Protein AF-A0A7W0FD62-F1 (afdb_monomer_lite)

Foldseek 3Di:
DPPPPPPPQVVVVPPPPDDDPDLDPDDDDDFAAPVGDDPVVVVVCVVVPDDDDDPDDDDDHRVCCVVVVVVVCCVSRNDD

Secondary structure (DSSP, 8-state):
-TTTTSSTTTTTTTT-SS------S--------TT---HHHHHHHHHTTPPP---SSS---HHHHHHHHHHHHHHHHS--

Sequence (80 aa):
DARYKMQDTRENLSNHPESCIMNPASLYLLIGPEGGFSKEEVSLAVSKGLITVSLGKRILRAETTAIATVALIQFLLGDI

Radius of gyration: 13.8 Å; chains: 1; bounding box: 29×24×34 Å

Structure (mmCIF, N/CA/C/O backbone):
data_AF-A0A7W0FD62-F1
#
_entry.id   AF-A0A7W0FD62-F1
#
loop_
_atom_site.group_PDB
_atom_site.id
_atom_site.type_symbol
_atom_site.label_atom_id
_atom_site.label_alt_id
_atom_site.label_comp_id
_atom_site.label_asym_id
_atom_site.label_entity_id
_atom_site.label_seq_id
_atom_site.pdbx_PDB_ins_code
_atom_site.Cartn_x
_atom_site.Cartn_y
_atom_site.Cartn_z
_atom_site.occupancy
_atom_site.B_iso_or_equiv
_atom_site.auth_seq_id
_atom_site.auth_comp_id
_atom_site.auth_asym_id
_atom_site.auth_atom_id
_atom_site.pdbx_PDB_model_num
ATOM 1 N N . ASP A 1 1 ? -7.341 -0.161 14.377 1.00 37.44 1 ASP A N 1
ATOM 2 C CA . ASP A 1 1 ? -7.720 -1.514 14.835 1.00 37.44 1 ASP A CA 1
ATOM 3 C C . ASP A 1 1 ? -7.655 -2.465 13.645 1.00 37.44 1 ASP A C 1
ATOM 5 O O . ASP A 1 1 ? -8.379 -2.279 12.673 1.00 37.44 1 ASP A O 1
ATOM 9 N N . ALA A 1 2 ? -6.716 -3.412 13.668 1.00 34.03 2 ALA A N 1
ATOM 10 C CA . ALA A 1 2 ? -6.353 -4.260 12.528 1.00 34.03 2 ALA A CA 1
ATOM 11 C C . ALA A 1 2 ? -7.412 -5.323 12.157 1.00 34.03 2 ALA A C 1
ATOM 13 O O . ALA A 1 2 ? -7.160 -6.168 11.299 1.00 34.03 2 ALA A O 1
ATOM 14 N N . ARG A 1 3 ? -8.589 -5.311 12.801 1.00 36.41 3 ARG A N 1
ATOM 15 C CA . ARG A 1 3 ? -9.625 -6.342 12.634 1.00 36.41 3 ARG A CA 1
ATOM 16 C C . ARG A 1 3 ? -10.688 -6.015 11.583 1.00 36.41 3 ARG A C 1
ATOM 18 O O . ARG A 1 3 ? -11.491 -6.883 11.272 1.00 36.41 3 ARG A O 1
ATOM 25 N N . TYR A 1 4 ? -10.700 -4.811 11.006 1.00 42.50 4 TYR A N 1
ATOM 26 C CA . TYR A 1 4 ? -11.814 -4.372 10.150 1.00 42.50 4 TYR A CA 1
ATOM 27 C C . TYR A 1 4 ? -11.754 -4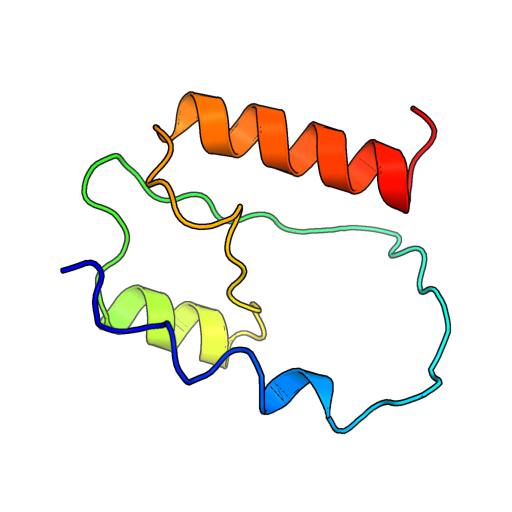.826 8.673 1.00 42.50 4 TYR A C 1
ATOM 29 O O . TYR A 1 4 ? -12.694 -4.553 7.942 1.00 42.50 4 TYR A O 1
ATOM 37 N N . LYS A 1 5 ? -10.713 -5.526 8.188 1.00 41.53 5 LYS A N 1
ATOM 38 C CA . LYS A 1 5 ? -10.598 -5.806 6.733 1.00 41.53 5 LYS A CA 1
ATOM 39 C C . LYS A 1 5 ? -10.068 -7.180 6.305 1.00 41.53 5 LYS A C 1
ATOM 41 O O . LYS A 1 5 ? -9.490 -7.312 5.234 1.00 41.53 5 LYS A O 1
ATOM 46 N N . MET A 1 6 ? -10.296 -8.225 7.101 1.00 40.62 6 MET A N 1
ATOM 47 C CA . MET A 1 6 ? -9.943 -9.603 6.702 1.00 40.62 6 MET A CA 1
ATOM 48 C C . MET A 1 6 ? -11.063 -10.349 5.949 1.00 40.62 6 MET A C 1
ATOM 50 O O . MET A 1 6 ? -10.809 -11.429 5.424 1.00 40.62 6 MET A O 1
ATOM 54 N N . GLN A 1 7 ? -12.286 -9.809 5.888 1.00 33.84 7 GLN A N 1
ATOM 55 C CA . GLN A 1 7 ? -13.435 -10.500 5.280 1.00 33.84 7 GLN A CA 1
ATOM 56 C C . GLN A 1 7 ? -13.799 -10.010 3.866 1.00 33.84 7 GLN A C 1
ATOM 58 O O . GLN A 1 7 ? -14.266 -10.813 3.071 1.00 33.84 7 GLN A O 1
ATOM 63 N N . ASP A 1 8 ? -13.463 -8.774 3.489 1.00 47.38 8 ASP A N 1
ATOM 64 C CA . ASP A 1 8 ? -13.935 -8.156 2.231 1.00 47.38 8 ASP A CA 1
ATOM 65 C C . ASP A 1 8 ? -13.101 -8.472 0.969 1.00 47.38 8 ASP A C 1
ATOM 67 O O . ASP A 1 8 ? -13.498 -8.174 -0.158 1.00 47.38 8 ASP A O 1
ATOM 71 N N . THR A 1 9 ? -11.898 -9.038 1.117 1.00 47.34 9 THR A N 1
ATOM 72 C CA . THR A 1 9 ? -10.961 -9.199 -0.016 1.00 47.34 9 THR A CA 1
ATOM 73 C C . THR A 1 9 ? -11.191 -10.471 -0.831 1.00 47.34 9 THR A C 1
ATOM 75 O O . THR A 1 9 ? -10.760 -10.534 -1.979 1.00 47.34 9 THR A O 1
ATOM 78 N N . ARG A 1 10 ? -11.863 -11.488 -0.271 1.00 38.69 10 ARG A N 1
ATOM 79 C CA . ARG A 1 10 ? -12.156 -12.740 -0.995 1.00 38.69 10 ARG A CA 1
ATOM 80 C C . ARG A 1 10 ? -13.390 -12.634 -1.892 1.00 38.69 10 ARG A C 1
ATOM 82 O O . ARG A 1 10 ? -13.402 -13.239 -2.960 1.00 38.69 10 ARG A O 1
ATOM 89 N N . GLU A 1 11 ? -14.391 -11.847 -1.505 1.00 40.53 11 GLU A N 1
ATOM 90 C CA . GLU A 1 11 ? -15.620 -11.711 -2.299 1.00 40.53 11 GLU A CA 1
ATOM 91 C C . GLU A 1 11 ? -15.407 -10.912 -3.591 1.00 40.53 11 GLU A C 1
ATOM 93 O O . GLU A 1 11 ? -15.950 -11.285 -4.626 1.00 40.53 11 GLU A O 1
ATOM 98 N N . ASN A 1 12 ? -14.531 -9.901 -3.602 1.00 44.22 12 ASN A N 1
ATOM 99 C CA . ASN A 1 12 ? -14.297 -9.094 -4.809 1.00 44.22 12 ASN A CA 1
ATOM 100 C C . ASN A 1 12 ? -13.502 -9.802 -5.921 1.00 44.22 12 ASN A C 1
ATOM 102 O O . ASN A 1 12 ? -13.547 -9.367 -7.068 1.00 44.22 12 ASN A O 1
ATOM 106 N N . LEU A 1 13 ? -12.791 -10.892 -5.619 1.00 46.81 13 LEU A N 1
ATOM 107 C CA . LEU A 1 13 ? -11.993 -11.619 -6.617 1.00 46.81 13 LEU A CA 1
ATOM 108 C C . LEU A 1 13 ? -12.775 -12.742 -7.319 1.00 46.81 13 LEU A C 1
ATOM 110 O O . LEU A 1 13 ? -12.314 -13.282 -8.319 1.00 46.81 13 LEU A O 1
ATOM 114 N N . SER A 1 14 ? -13.956 -13.096 -6.805 1.00 45.31 14 SER A N 1
ATOM 115 C CA . SER A 1 14 ? -14.725 -14.257 -7.274 1.00 45.31 14 SER A CA 1
ATOM 116 C C . SER A 1 14 ? -15.535 -13.987 -8.553 1.00 45.31 14 SER A C 1
ATOM 118 O O . SER A 1 14 ? -16.024 -14.930 -9.166 1.00 45.31 14 SER A O 1
ATOM 120 N N . ASN A 1 15 ? -15.654 -12.725 -8.988 1.00 40.97 15 ASN A N 1
ATOM 121 C CA . ASN A 1 15 ? -16.520 -12.333 -10.110 1.00 40.97 15 ASN A CA 1
ATOM 122 C C . ASN A 1 15 ? -15.813 -12.144 -11.465 1.00 40.97 15 ASN A C 1
ATOM 124 O O . ASN A 1 15 ? -16.488 -11.831 -12.443 1.00 40.97 15 ASN A O 1
ATOM 128 N N . HIS A 1 16 ? -14.501 -12.377 -11.577 1.0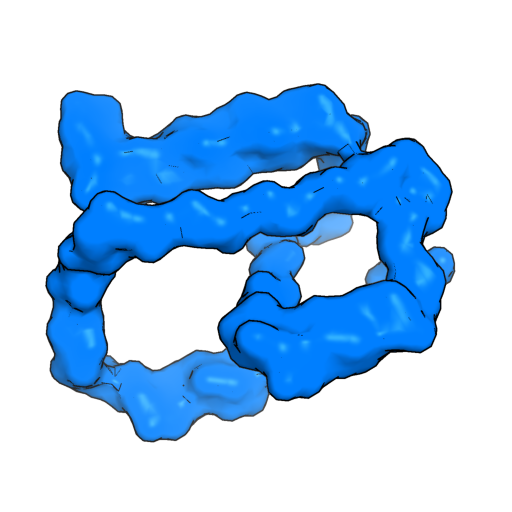0 46.62 16 HIS A N 1
ATOM 129 C CA . HIS A 1 16 ? -13.795 -12.288 -12.865 1.00 46.62 16 HIS A CA 1
ATOM 130 C C . HIS A 1 16 ? -12.750 -13.404 -13.020 1.00 46.62 16 HIS A C 1
ATOM 132 O O . HIS A 1 16 ? -11.572 -13.170 -12.758 1.00 46.62 16 HIS A O 1
ATOM 138 N N . PRO A 1 17 ? -13.146 -14.622 -13.448 1.00 41.75 17 PRO A N 1
ATOM 139 C CA . PRO A 1 17 ? -12.226 -15.756 -13.483 1.00 41.75 17 PRO A CA 1
ATOM 140 C C . PRO A 1 17 ? -11.173 -15.697 -14.604 1.00 41.75 17 PRO A C 1
ATOM 142 O O . PRO A 1 17 ? -10.176 -16.394 -14.492 1.00 41.75 17 PRO A O 1
ATOM 145 N N . GLU A 1 18 ? -11.333 -14.892 -15.667 1.00 44.47 18 GLU A N 1
ATOM 146 C CA . GLU A 1 18 ? -10.445 -14.967 -16.852 1.00 44.47 18 GLU A CA 1
ATOM 147 C C . GLU A 1 18 ? -10.208 -13.645 -17.620 1.00 44.47 18 GLU A C 1
ATOM 149 O O . GLU A 1 18 ? -9.710 -13.667 -18.745 1.00 44.47 18 GLU A O 1
ATOM 154 N N . SER A 1 19 ? -10.521 -12.460 -17.082 1.00 40.28 19 SER A N 1
ATOM 155 C CA . SER A 1 19 ? -10.374 -11.226 -17.878 1.00 40.28 19 SER A CA 1
ATOM 156 C C . SER A 1 19 ? -8.960 -10.649 -17.815 1.00 40.28 19 SER A C 1
ATOM 158 O O . SER A 1 19 ? -8.743 -9.655 -17.135 1.00 40.28 19 SER A O 1
ATOM 160 N N . CYS A 1 20 ? -8.044 -11.254 -18.573 1.00 36.09 20 CYS A N 1
ATOM 161 C CA . CYS A 1 20 ? -6.789 -10.666 -19.046 1.00 36.09 20 CYS A CA 1
ATOM 162 C C . CYS A 1 20 ? -5.813 -10.208 -17.946 1.00 36.09 20 CYS A C 1
ATOM 164 O O . CYS A 1 20 ? -6.136 -9.439 -17.048 1.00 36.09 20 CYS A O 1
ATOM 166 N N . ILE A 1 21 ? -4.541 -10.578 -18.073 1.00 50.28 21 ILE A N 1
ATOM 167 C CA . ILE A 1 21 ? -3.476 -9.827 -17.403 1.00 50.28 21 ILE A CA 1
ATOM 168 C C . ILE A 1 21 ? -3.492 -8.429 -18.040 1.00 50.28 21 ILE A C 1
ATOM 170 O O . ILE A 1 21 ? -2.878 -8.197 -19.079 1.00 50.28 21 ILE A O 1
ATOM 174 N N . MET A 1 22 ? -4.300 -7.515 -17.494 1.00 57.00 22 MET A N 1
ATOM 175 C CA . MET A 1 22 ? -4.231 -6.104 -17.835 1.00 57.00 22 MET A CA 1
ATOM 176 C C . MET A 1 22 ? -2.855 -5.658 -17.375 1.00 57.00 22 MET A C 1
ATOM 178 O O . MET A 1 22 ? -2.558 -5.721 -16.186 1.00 57.00 22 MET A O 1
ATOM 182 N N . ASN A 1 23 ? -2.019 -5.235 -18.318 1.00 64.50 23 ASN A N 1
ATOM 183 C CA . ASN A 1 23 ? -0.879 -4.400 -18.000 1.00 64.50 23 ASN A CA 1
ATOM 184 C C . ASN A 1 23 ? -1.395 -2.951 -17.993 1.00 64.50 23 ASN A C 1
ATOM 186 O O . ASN A 1 23 ? -1.551 -2.363 -19.069 1.00 64.50 23 ASN A O 1
ATOM 190 N N . PRO A 1 24 ? -1.820 -2.408 -16.838 1.00 70.50 24 PRO A N 1
ATOM 191 C CA . PRO A 1 24 ? -2.387 -1.072 -16.791 1.00 70.50 24 PRO A CA 1
ATOM 192 C C . PRO A 1 24 ? -1.327 -0.051 -17.210 1.00 70.50 24 PRO A C 1
ATOM 194 O O . PRO A 1 24 ? -0.197 -0.086 -16.737 1.00 70.50 24 PRO A O 1
ATOM 197 N N . ALA A 1 25 ? -1.709 0.907 -18.056 1.00 79.44 25 ALA A N 1
ATOM 198 C CA . ALA A 1 25 ? -0.812 1.997 -18.441 1.00 79.44 25 ALA A CA 1
ATOM 199 C C . ALA A 1 25 ? -0.424 2.890 -17.244 1.00 79.44 25 ALA A C 1
ATOM 201 O O . ALA A 1 25 ? 0.605 3.561 -17.281 1.00 79.44 25 ALA A O 1
ATOM 202 N N . SER A 1 26 ? -1.246 2.917 -16.188 1.00 87.31 26 SER A N 1
ATOM 203 C CA . SER A 1 26 ? -0.974 3.647 -14.952 1.00 87.31 26 SER A CA 1
ATOM 204 C C . SER A 1 26 ? -1.638 2.990 -13.739 1.00 87.31 26 SER A C 1
ATOM 206 O O . SER A 1 26 ? -2.725 2.419 -13.826 1.00 87.31 26 SER A O 1
ATOM 208 N N . LEU A 1 27 ? -0.974 3.094 -12.586 1.00 90.12 27 LEU A N 1
ATOM 209 C CA . LEU A 1 27 ? -1.457 2.614 -11.294 1.00 90.12 27 LEU A CA 1
ATOM 210 C C . LEU A 1 27 ? -1.340 3.729 -10.257 1.00 90.12 27 LEU A C 1
ATOM 212 O O . LEU A 1 27 ? -0.326 4.421 -10.185 1.00 90.12 27 LEU A O 1
ATOM 216 N N . TYR A 1 28 ? -2.370 3.866 -9.425 1.00 92.44 28 TYR A N 1
ATOM 217 C CA . TYR A 1 28 ? -2.348 4.739 -8.257 1.00 92.44 28 TYR A CA 1
ATOM 218 C C . TYR A 1 28 ? -2.206 3.889 -7.004 1.00 92.44 28 TYR A C 1
ATOM 220 O O . TYR A 1 28 ? -3.003 2.981 -6.768 1.00 92.44 28 TYR A O 1
ATOM 228 N N . LEU A 1 29 ? -1.207 4.208 -6.184 1.00 92.31 29 LEU A N 1
ATOM 229 C CA . LEU A 1 29 ? -0.991 3.559 -4.902 1.00 92.31 29 LEU A CA 1
ATOM 230 C C . LEU A 1 29 ? -1.227 4.560 -3.774 1.00 92.31 29 LEU A C 1
ATOM 232 O O . LEU A 1 29 ? -0.616 5.626 -3.743 1.00 92.31 29 LEU A O 1
ATOM 236 N N . LEU A 1 30 ? -2.106 4.200 -2.842 1.00 93.75 30 LEU A N 1
ATOM 237 C CA . LEU A 1 30 ? -2.405 5.006 -1.667 1.00 93.75 30 LEU A CA 1
ATOM 238 C C . LEU A 1 30 ? -1.865 4.304 -0.418 1.00 93.75 30 LEU A C 1
ATOM 240 O O . LEU A 1 30 ? -2.331 3.224 -0.054 1.00 93.75 30 LEU A O 1
ATOM 244 N N . ILE A 1 31 ? -0.875 4.917 0.229 1.00 92.56 31 ILE A N 1
ATOM 245 C CA . ILE A 1 31 ? -0.209 4.384 1.423 1.00 92.56 31 ILE A CA 1
ATOM 246 C C . ILE A 1 31 ? -0.490 5.328 2.578 1.00 92.56 31 ILE A C 1
ATOM 248 O O . ILE A 1 31 ? -0.294 6.535 2.461 1.00 92.56 31 ILE A O 1
ATOM 252 N N . GLY A 1 32 ? -0.997 4.770 3.673 1.00 89.38 32 GLY A N 1
ATOM 253 C CA . GLY A 1 32 ? -1.358 5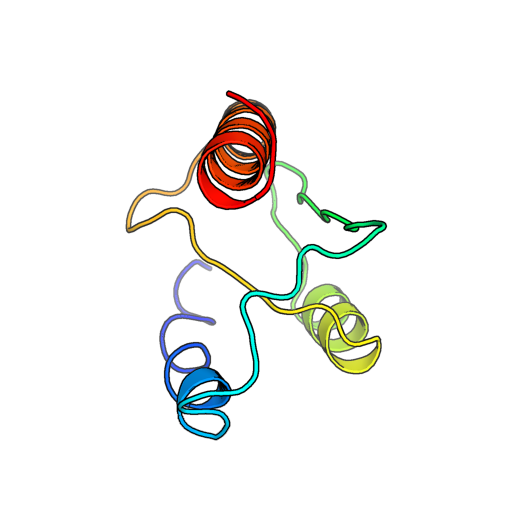.549 4.848 1.00 89.38 32 GLY A CA 1
ATOM 254 C C . GLY A 1 32 ? -0.147 5.943 5.693 1.00 89.38 32 GLY A C 1
ATOM 255 O O . GLY A 1 32 ? 0.903 5.300 5.599 1.00 89.38 32 GLY A O 1
ATOM 256 N N . PRO A 1 33 ? -0.307 6.961 6.553 1.00 86.56 33 PRO A N 1
ATOM 257 C CA . PRO A 1 33 ? 0.660 7.276 7.600 1.00 86.56 33 PRO A CA 1
ATOM 258 C C . PRO A 1 33 ? 0.702 6.151 8.649 1.00 86.56 33 PRO A C 1
ATOM 260 O O . PRO A 1 33 ? -0.075 5.195 8.598 1.00 86.56 33 PRO A O 1
ATOM 263 N N . GLU A 1 34 ? 1.563 6.270 9.657 1.00 82.44 34 GLU A N 1
ATOM 264 C CA . GLU A 1 34 ? 1.735 5.267 10.718 1.00 82.44 34 GLU A CA 1
ATOM 265 C C . GLU A 1 34 ? 0.438 4.978 11.493 1.00 82.44 34 GLU A C 1
ATOM 267 O O . GLU A 1 34 ? 0.236 3.866 11.981 1.00 82.44 34 GLU A O 1
ATOM 272 N N . GLY A 1 35 ? -0.462 5.965 11.581 1.00 83.69 35 GLY A N 1
ATOM 273 C CA . GLY A 1 35 ? -1.795 5.827 12.179 1.00 83.69 35 GLY A CA 1
ATOM 274 C C . GLY A 1 35 ? -2.822 5.097 11.303 1.00 83.69 35 GLY A C 1
ATOM 275 O O . GLY A 1 35 ? -3.911 4.773 11.779 1.00 83.69 35 GLY A O 1
ATOM 276 N N . GLY A 1 36 ? -2.479 4.806 10.046 1.00 88.69 36 GLY A N 1
ATOM 277 C CA . GLY A 1 36 ? -3.385 4.260 9.041 1.00 88.69 36 GLY A CA 1
ATOM 278 C C . GLY A 1 36 ? -4.427 5.271 8.556 1.00 88.69 36 GLY A C 1
ATOM 279 O O . GLY A 1 36 ? -4.330 6.466 8.818 1.00 88.69 36 GLY A O 1
ATOM 280 N N . PHE A 1 37 ? -5.427 4.768 7.834 1.00 91.31 37 PHE A N 1
ATOM 281 C CA . PHE A 1 37 ? -6.591 5.540 7.400 1.00 91.31 37 PHE A CA 1
ATOM 282 C C . PHE A 1 37 ? -7.766 5.344 8.361 1.00 91.31 37 PHE A C 1
ATOM 284 O O . PHE A 1 37 ? -7.985 4.241 8.881 1.00 91.31 37 PHE A O 1
ATOM 291 N N . SER A 1 38 ? -8.556 6.397 8.546 1.00 94.19 38 SER A N 1
ATOM 292 C CA . SER A 1 38 ? -9.875 6.315 9.177 1.00 94.19 38 SER A CA 1
ATOM 293 C C . SER A 1 38 ? -10.843 5.475 8.333 1.00 94.19 38 SER A C 1
ATOM 295 O O . SER A 1 38 ? -10.625 5.219 7.145 1.00 94.19 38 SER A O 1
ATOM 297 N N . LYS A 1 39 ? -11.946 5.023 8.938 1.00 92.44 39 LYS A N 1
ATOM 298 C CA . LYS A 1 39 ? -12.948 4.224 8.213 1.00 92.44 39 LYS A CA 1
ATOM 299 C C . LYS A 1 39 ? -13.607 5.042 7.105 1.00 92.44 39 LYS A C 1
ATOM 301 O O . LYS A 1 39 ? -13.907 4.505 6.041 1.00 92.44 39 LYS A O 1
ATOM 306 N N . GLU A 1 40 ? -13.792 6.329 7.355 1.00 95.81 40 GLU A N 1
ATOM 307 C CA . GLU A 1 40 ? -14.398 7.297 6.454 1.00 95.81 40 GLU A CA 1
ATOM 308 C C . GLU A 1 40 ? -13.510 7.515 5.221 1.00 95.81 40 GLU A C 1
ATOM 310 O O . GLU A 1 40 ? -14.001 7.450 4.094 1.00 95.81 40 GLU A O 1
ATOM 315 N N . GLU A 1 41 ? -12.195 7.667 5.414 1.00 94.50 41 GLU A N 1
ATOM 316 C CA . GLU A 1 41 ? -11.219 7.767 4.317 1.00 94.50 41 GLU A CA 1
ATOM 317 C C . GLU A 1 41 ? -11.157 6.486 3.483 1.00 94.50 41 GLU A C 1
ATOM 319 O O . GLU A 1 41 ? -11.146 6.550 2.253 1.00 94.50 41 GLU A O 1
ATOM 324 N N . VAL A 1 42 ? -11.165 5.313 4.130 1.00 93.44 42 VAL A N 1
ATOM 325 C CA . VAL A 1 42 ? -11.177 4.027 3.415 1.00 93.44 42 VAL A CA 1
ATOM 326 C C . VAL A 1 42 ? -12.466 3.862 2.611 1.00 93.44 42 VAL A C 1
ATOM 328 O O . VAL A 1 42 ? -12.410 3.431 1.461 1.00 93.44 42 VAL A O 1
ATOM 331 N N . SER A 1 43 ? -13.617 4.211 3.187 1.00 93.69 43 SER A N 1
ATOM 332 C CA . SER A 1 43 ? -14.912 4.151 2.499 1.00 93.69 43 SER A CA 1
ATOM 333 C C . SER A 1 43 ? -14.947 5.088 1.287 1.00 93.69 43 SER A C 1
ATOM 335 O O . SER A 1 43 ? -15.363 4.687 0.200 1.00 93.69 43 SER A O 1
ATOM 337 N N . LEU A 1 44 ? -14.419 6.307 1.437 1.00 95.38 44 LEU A N 1
ATOM 338 C CA . LEU A 1 44 ? -14.290 7.269 0.342 1.00 95.38 44 LEU A CA 1
ATOM 339 C C . LEU A 1 44 ? -13.336 6.785 -0.759 1.00 95.38 44 LEU A C 1
ATOM 341 O O . LEU A 1 44 ? -13.595 6.996 -1.941 1.00 95.38 44 LEU A O 1
ATOM 345 N N . ALA A 1 45 ? -12.224 6.147 -0.395 1.00 93.38 45 ALA A N 1
ATOM 346 C CA . ALA A 1 45 ? -11.292 5.584 -1.365 1.00 93.38 45 ALA A CA 1
ATOM 347 C C . ALA A 1 45 ? -11.953 4.460 -2.178 1.00 93.38 45 ALA A C 1
ATOM 349 O O . ALA A 1 45 ? -11.883 4.460 -3.407 1.00 93.38 45 ALA A O 1
ATOM 350 N N . VAL A 1 46 ? -12.648 3.543 -1.500 1.00 93.19 46 VAL A N 1
ATOM 351 C CA . VAL A 1 46 ? -13.362 2.436 -2.150 1.00 93.19 46 VAL A CA 1
ATOM 352 C C . VAL A 1 46 ? -14.487 2.950 -3.049 1.00 93.19 46 VAL A C 1
ATOM 354 O O . VAL A 1 46 ? -14.619 2.47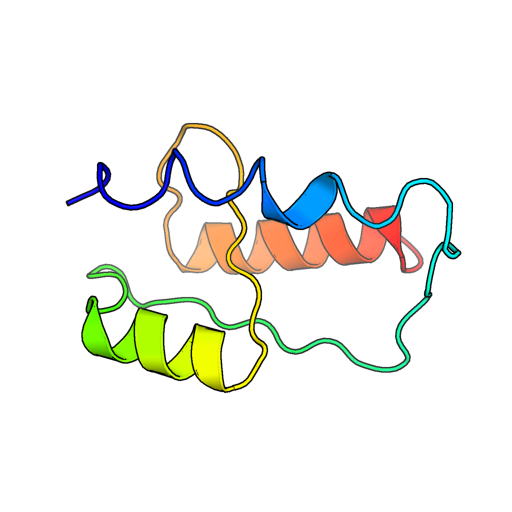8 -4.175 1.00 93.19 46 VAL A O 1
ATOM 357 N N . SER A 1 47 ? -15.248 3.965 -2.622 1.00 94.50 47 SER A N 1
ATOM 358 C CA . SER A 1 47 ? -16.299 4.561 -3.464 1.00 94.50 47 SER A CA 1
ATOM 359 C C . SER A 1 47 ? -15.753 5.281 -4.703 1.00 94.50 47 SER A C 1
ATOM 361 O O . SER A 1 47 ? -16.462 5.404 -5.699 1.00 94.50 47 SER A O 1
ATOM 363 N N . LYS A 1 48 ? -14.479 5.699 -4.681 1.00 95.00 48 LYS A N 1
ATOM 364 C CA . LYS A 1 48 ? -13.739 6.221 -5.844 1.00 95.00 48 LYS A CA 1
ATOM 365 C C . LYS A 1 48 ? -13.074 5.134 -6.701 1.00 95.00 48 LYS A C 1
ATOM 367 O O . LYS A 1 48 ? -12.351 5.469 -7.636 1.00 95.00 48 LYS A O 1
ATOM 372 N N . GLY A 1 49 ? -13.305 3.857 -6.399 1.00 90.75 49 GLY A N 1
ATOM 373 C CA . GLY A 1 49 ? -12.785 2.726 -7.169 1.00 90.75 49 GLY A CA 1
ATOM 374 C C . GLY A 1 49 ? -11.409 2.220 -6.729 1.00 90.75 49 GLY A C 1
ATOM 375 O O . GLY A 1 49 ? -10.818 1.410 -7.440 1.00 90.75 49 GLY A O 1
ATOM 376 N N . LEU A 1 50 ? -10.876 2.657 -5.578 1.00 91.56 50 LEU A N 1
ATOM 377 C CA . LEU A 1 50 ? -9.653 2.058 -5.036 1.00 91.56 50 LEU A CA 1
ATOM 378 C C . LEU A 1 50 ? -9.959 0.686 -4.430 1.00 91.56 50 LEU A C 1
ATOM 380 O O . LEU A 1 50 ? -10.900 0.512 -3.656 1.00 91.56 50 LEU A O 1
ATOM 384 N N . ILE A 1 51 ? -9.092 -0.278 -4.719 1.00 90.12 51 ILE A N 1
ATOM 385 C CA . ILE A 1 51 ? -9.161 -1.623 -4.153 1.00 90.12 51 ILE A CA 1
ATOM 386 C C . ILE A 1 51 ? -8.203 -1.699 -2.968 1.00 90.12 51 ILE A C 1
ATOM 388 O O . ILE A 1 51 ? -7.045 -1.293 -3.058 1.00 90.12 51 ILE A O 1
ATOM 392 N N . THR A 1 52 ? -8.667 -2.242 -1.843 1.00 90.38 52 THR A N 1
ATOM 393 C CA . THR A 1 52 ? -7.791 -2.472 -0.691 1.00 90.38 52 THR A CA 1
ATOM 394 C C . THR A 1 52 ? -7.120 -3.828 -0.754 1.00 90.38 52 THR A C 1
ATOM 396 O O . THR A 1 52 ? -7.794 -4.848 -0.878 1.00 90.38 52 THR A O 1
ATOM 399 N N . VAL A 1 53 ? -5.803 -3.828 -0.580 1.00 90.12 53 VAL A N 1
ATOM 400 C CA . VAL A 1 53 ? -4.946 -5.015 -0.628 1.00 90.12 53 VAL A CA 1
ATOM 401 C C . VAL A 1 53 ? -4.183 -5.186 0.687 1.00 90.12 53 VAL A C 1
ATOM 403 O O . VAL A 1 53 ? -4.048 -4.241 1.464 1.00 90.12 53 VAL A O 1
ATOM 406 N N . SER A 1 54 ? -3.680 -6.394 0.947 1.00 90.25 54 SER A N 1
ATOM 407 C CA . SER A 1 54 ? -2.809 -6.676 2.094 1.00 90.25 54 SER A CA 1
ATOM 408 C C . SER A 1 54 ? -1.489 -7.293 1.633 1.00 90.25 54 SER A C 1
ATOM 410 O O . SER A 1 54 ? -1.471 -8.119 0.726 1.00 90.25 54 SER A O 1
ATOM 412 N N . LEU A 1 55 ? -0.382 -6.923 2.284 1.00 90.88 55 LEU A N 1
ATOM 413 C CA . LEU A 1 55 ? 0.962 -7.457 2.009 1.00 90.88 55 LEU A CA 1
ATOM 414 C C . LEU A 1 55 ? 1.316 -8.613 2.960 1.00 90.88 55 LEU A C 1
ATOM 416 O O . LEU A 1 55 ? 2.429 -8.725 3.477 1.00 90.88 55 LEU A O 1
ATOM 420 N N . GLY A 1 56 ? 0.329 -9.469 3.231 1.00 89.81 56 GLY A N 1
ATOM 421 C CA . GLY A 1 56 ? 0.429 -10.577 4.176 1.00 89.81 56 GLY A CA 1
ATOM 422 C C . GLY A 1 56 ? -0.038 -10.231 5.593 1.00 89.81 56 GLY A C 1
ATOM 423 O O . GLY A 1 56 ? -0.762 -9.270 5.829 1.00 89.81 56 GLY A O 1
ATOM 424 N N . LYS A 1 57 ? 0.345 -11.073 6.561 1.00 89.94 57 LYS A N 1
ATOM 425 C CA . LYS A 1 57 ? -0.207 -11.052 7.932 1.00 89.94 57 LYS A CA 1
ATOM 426 C C . LYS A 1 57 ? 0.411 -9.999 8.859 1.00 89.94 57 LYS A C 1
ATOM 428 O O . LYS A 1 57 ? -0.111 -9.776 9.947 1.00 89.94 57 LYS A O 1
ATOM 433 N N . ARG A 1 58 ? 1.555 -9.421 8.487 1.00 92.06 58 ARG A N 1
ATOM 434 C CA . ARG A 1 58 ? 2.303 -8.476 9.328 1.00 92.06 58 ARG A CA 1
ATOM 435 C C . ARG A 1 58 ? 1.948 -7.050 8.938 1.00 92.06 58 ARG A C 1
ATOM 437 O O . ARG A 1 58 ? 1.899 -6.738 7.754 1.00 92.06 58 ARG A O 1
ATOM 444 N N . ILE A 1 59 ? 1.770 -6.193 9.937 1.00 90.06 59 ILE A N 1
ATOM 445 C CA . ILE A 1 59 ? 1.687 -4.751 9.717 1.00 90.06 59 ILE A CA 1
ATOM 446 C C . ILE A 1 59 ? 3.100 -4.266 9.396 1.00 90.06 59 ILE A C 1
ATOM 448 O O . ILE A 1 59 ? 4.009 -4.401 10.217 1.00 90.06 59 ILE A O 1
ATOM 452 N N . LEU A 1 60 ? 3.285 -3.762 8.180 1.00 91.06 60 LEU A N 1
ATOM 453 C CA . LEU A 1 60 ? 4.533 -3.148 7.750 1.00 91.06 60 LEU A CA 1
ATOM 454 C C . LEU A 1 60 ? 4.530 -1.663 8.119 1.00 91.06 60 LEU A C 1
ATOM 456 O O . LEU A 1 60 ? 3.473 -1.044 8.234 1.00 91.06 60 LEU A O 1
ATOM 460 N N . ARG A 1 61 ? 5.723 -1.086 8.286 1.00 91.62 61 ARG A N 1
ATOM 461 C CA . ARG A 1 61 ? 5.871 0.372 8.388 1.00 91.62 61 ARG A CA 1
ATOM 462 C C . ARG A 1 61 ? 5.543 1.026 7.045 1.00 91.62 61 ARG A C 1
ATOM 464 O O . ARG A 1 61 ? 5.605 0.354 6.009 1.00 91.62 61 ARG A O 1
ATOM 471 N N . ALA A 1 62 ? 5.185 2.306 7.054 1.00 90.38 62 ALA A N 1
ATOM 472 C CA . ALA A 1 62 ? 4.750 3.016 5.852 1.00 90.38 62 ALA A CA 1
ATOM 473 C C . ALA A 1 62 ? 5.825 2.979 4.749 1.00 90.38 62 ALA A C 1
ATOM 475 O O . ALA A 1 62 ? 5.534 2.639 3.601 1.00 90.38 62 ALA A O 1
ATOM 476 N N . GLU A 1 63 ? 7.089 3.194 5.115 1.00 92.94 63 GLU A N 1
ATOM 477 C CA . GLU A 1 63 ? 8.226 3.198 4.191 1.00 92.94 63 GLU A CA 1
ATOM 478 C C . GLU A 1 63 ? 8.478 1.803 3.603 1.00 92.94 63 GLU A C 1
ATOM 480 O O . GLU A 1 63 ? 8.688 1.647 2.400 1.00 92.94 63 GLU A O 1
ATOM 485 N N . THR A 1 64 ? 8.395 0.760 4.438 1.00 94.38 64 THR A N 1
ATOM 486 C CA . THR A 1 64 ? 8.535 -0.633 3.985 1.00 94.38 64 THR A CA 1
ATOM 487 C C . THR A 1 64 ? 7.384 -1.039 3.069 1.00 94.38 64 THR A C 1
ATOM 489 O O . THR A 1 64 ? 7.606 -1.732 2.079 1.00 94.38 64 THR A O 1
ATOM 492 N N . THR A 1 65 ? 6.163 -0.594 3.374 1.00 94.19 65 THR A N 1
ATOM 493 C CA . THR A 1 65 ? 4.974 -0.837 2.546 1.00 94.19 65 THR A CA 1
ATOM 494 C C . THR A 1 65 ? 5.157 -0.243 1.156 1.00 94.19 65 THR A C 1
ATOM 496 O O . THR A 1 65 ? 4.875 -0.922 0.169 1.00 94.19 65 THR A O 1
ATOM 499 N N . ALA A 1 66 ? 5.680 0.984 1.064 1.00 93.06 66 ALA A N 1
ATOM 500 C CA . ALA A 1 66 ? 5.927 1.653 -0.209 1.00 93.06 66 ALA A CA 1
ATOM 501 C C . ALA A 1 66 ? 6.896 0.876 -1.096 1.00 93.06 66 ALA A C 1
ATOM 503 O O . ALA A 1 66 ? 6.540 0.498 -2.213 1.00 93.06 66 ALA A O 1
ATOM 504 N N . ILE A 1 67 ? 8.082 0.568 -0.570 1.00 95.44 67 ILE A N 1
ATOM 505 C CA . ILE A 1 67 ? 9.120 -0.127 -1.337 1.00 95.44 67 ILE A CA 1
ATOM 506 C C . ILE A 1 67 ? 8.655 -1.539 -1.720 1.00 95.44 67 ILE A C 1
ATOM 508 O O . ILE A 1 67 ? 8.787 -1.937 -2.876 1.00 95.44 67 ILE A O 1
ATOM 512 N N . ALA A 1 68 ? 8.057 -2.283 -0.783 1.00 95.06 68 ALA A N 1
ATOM 513 C CA . ALA A 1 68 ? 7.593 -3.644 -1.044 1.00 95.06 68 ALA A CA 1
ATOM 514 C C . ALA A 1 68 ? 6.477 -3.692 -2.097 1.00 95.06 68 ALA A C 1
ATOM 516 O O . ALA A 1 68 ? 6.489 -4.570 -2.955 1.00 95.06 68 ALA A O 1
ATOM 517 N N . THR A 1 69 ? 5.526 -2.751 -2.060 1.00 94.12 69 THR A N 1
ATOM 518 C CA . THR A 1 69 ? 4.418 -2.737 -3.027 1.00 94.12 69 THR A CA 1
ATOM 519 C C . THR A 1 69 ? 4.911 -2.429 -4.433 1.00 94.12 69 THR A C 1
ATOM 521 O O . THR A 1 69 ? 4.529 -3.123 -5.369 1.00 94.12 69 THR A O 1
ATOM 524 N N . VAL A 1 70 ? 5.782 -1.426 -4.587 1.00 94.19 70 VAL A N 1
ATOM 525 C CA . VAL A 1 70 ? 6.347 -1.074 -5.899 1.00 94.19 70 VAL A CA 1
ATOM 526 C C . VAL A 1 70 ? 7.159 -2.238 -6.465 1.00 94.19 70 VAL A C 1
ATOM 528 O O . VAL A 1 70 ? 6.973 -2.588 -7.626 1.00 94.19 70 VAL A O 1
ATOM 531 N N . ALA A 1 71 ? 7.991 -2.888 -5.643 1.00 95.38 71 ALA A N 1
ATOM 532 C CA . ALA A 1 71 ? 8.758 -4.057 -6.070 1.00 95.38 71 ALA A CA 1
ATOM 533 C C . ALA A 1 71 ? 7.853 -5.210 -6.536 1.00 95.38 71 ALA A C 1
ATOM 535 O O . ALA A 1 71 ? 8.118 -5.817 -7.567 1.00 95.38 71 ALA A O 1
ATOM 536 N N . LEU A 1 72 ? 6.760 -5.488 -5.814 1.00 93.56 72 LEU A N 1
ATOM 537 C CA . LEU A 1 72 ? 5.800 -6.528 -6.199 1.00 93.56 72 LEU A CA 1
ATOM 538 C C . LEU A 1 72 ? 5.050 -6.188 -7.490 1.00 93.56 72 LEU A C 1
ATOM 540 O O . LEU A 1 72 ? 4.847 -7.069 -8.319 1.00 93.56 72 LEU A O 1
ATOM 544 N N . ILE A 1 73 ? 4.647 -4.929 -7.673 1.00 92.12 73 ILE A N 1
ATOM 545 C CA . ILE A 1 73 ? 3.994 -4.480 -8.909 1.00 92.12 73 ILE A CA 1
ATOM 546 C C . ILE A 1 73 ? 4.953 -4.631 -10.093 1.00 92.12 73 ILE A C 1
ATOM 548 O O . ILE A 1 73 ? 4.566 -5.215 -11.100 1.00 92.12 73 ILE A O 1
ATOM 552 N N . GLN A 1 74 ? 6.201 -4.170 -9.959 1.00 91.19 74 GLN A N 1
ATOM 553 C CA . GLN A 1 74 ? 7.203 -4.291 -11.021 1.00 91.19 74 GLN A CA 1
ATOM 554 C C . GLN A 1 74 ? 7.544 -5.750 -11.339 1.00 91.19 74 GLN A C 1
ATOM 556 O O . GLN A 1 74 ? 7.667 -6.083 -12.507 1.00 91.19 74 GLN A O 1
ATOM 561 N N . PHE A 1 75 ? 7.614 -6.624 -10.334 1.00 92.75 75 PHE A N 1
ATOM 562 C CA . PHE A 1 75 ? 7.846 -8.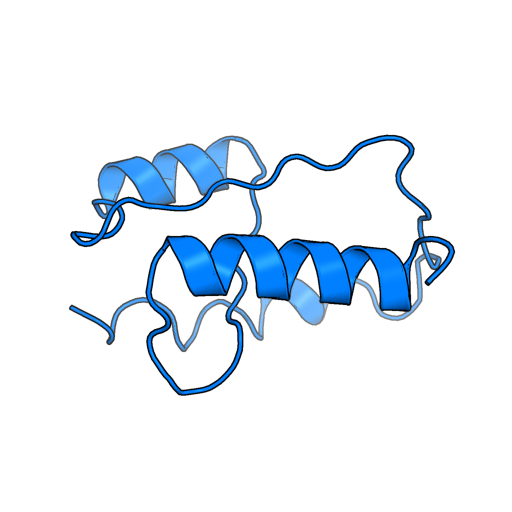056 -10.544 1.00 92.75 75 PHE A CA 1
ATOM 563 C C . PHE A 1 75 ? 6.693 -8.752 -11.288 1.00 92.75 75 PHE A C 1
ATOM 565 O O . PHE A 1 75 ? 6.906 -9.699 -12.039 1.00 92.75 75 PHE A O 1
ATOM 572 N N . LEU A 1 76 ? 5.449 -8.322 -11.056 1.00 88.69 76 LEU A N 1
ATOM 573 C CA . LEU A 1 76 ? 4.269 -8.960 -11.651 1.00 88.69 76 LEU A CA 1
ATOM 574 C C . LEU A 1 76 ? 3.874 -8.369 -13.00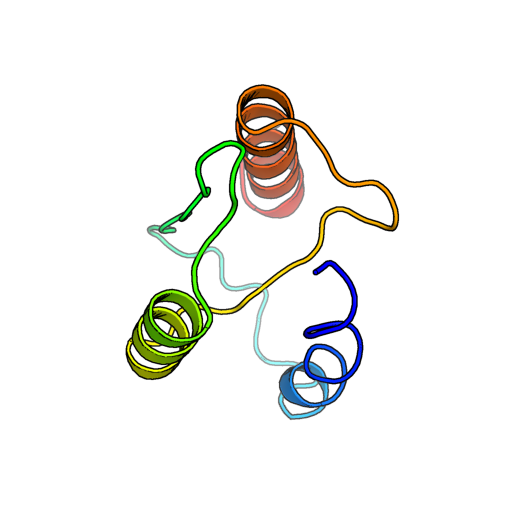9 1.00 88.69 76 LEU A C 1
ATOM 576 O O . LEU A 1 76 ? 3.333 -9.092 -13.843 1.00 88.69 76 LEU A O 1
ATOM 580 N N . LEU A 1 77 ? 4.071 -7.063 -13.201 1.00 87.94 77 LEU A N 1
ATOM 581 C CA . LEU A 1 77 ? 3.531 -6.299 -14.336 1.00 87.94 77 LEU A CA 1
ATOM 582 C C . LEU A 1 77 ? 4.590 -5.461 -15.068 1.00 87.94 77 LEU A C 1
ATOM 584 O O . LEU A 1 77 ? 4.344 -5.015 -16.187 1.00 87.94 77 LEU A O 1
ATOM 588 N N . GLY A 1 78 ? 5.733 -5.213 -14.430 1.00 86.25 78 GLY A N 1
ATOM 589 C CA . GLY A 1 78 ? 6.824 -4.406 -14.963 1.00 86.25 78 GLY A CA 1
ATOM 590 C C . GLY A 1 78 ? 7.962 -5.256 -15.523 1.00 86.25 78 GLY A C 1
ATOM 591 O O . GLY A 1 78 ? 7.740 -6.272 -16.179 1.00 86.25 78 GLY A O 1
ATOM 592 N N . ASP A 1 79 ? 9.187 -4.791 -15.297 1.00 86.31 79 ASP A N 1
ATOM 593 C CA . ASP A 1 79 ? 10.414 -5.259 -15.949 1.00 86.31 79 ASP A CA 1
ATOM 594 C C . ASP A 1 79 ? 11.548 -5.627 -14.970 1.00 86.31 79 ASP A C 1
ATOM 596 O O . ASP A 1 79 ? 12.710 -5.697 -15.373 1.00 86.31 79 ASP A O 1
ATOM 600 N N . ILE A 1 80 ? 11.215 -5.863 -13.694 1.00 84.69 80 ILE A N 1
ATOM 601 C CA . ILE A 1 80 ? 12.138 -6.384 -12.664 1.00 84.69 80 ILE A CA 1
ATOM 602 C C . ILE A 1 80 ? 12.032 -7.904 -12.589 1.00 84.69 80 ILE A C 1
ATOM 604 O O . ILE A 1 80 ? 13.095 -8.563 -12.638 1.00 84.69 80 ILE A O 1
#

pLDDT: mean 77.2, std 22.09, range [33.84, 95.81]